Protein AF-A0A3S4L2X6-F1 (afdb_monomer_lite)

pLDDT: mean 79.74, std 14.7, range [44.34, 97.44]

Structure (mmCIF, N/CA/C/O backbone):
data_AF-A0A3S4L2X6-F1
#
_entry.id   AF-A0A3S4L2X6-F1
#
loop_
_atom_site.group_PDB
_atom_site.id
_atom_site.type_symbol
_atom_site.label_atom_id
_atom_site.label_alt_id
_atom_site.label_comp_id
_atom_site.label_asym_id
_atom_site.label_entity_id
_atom_site.label_seq_id
_atom_site.pdbx_PDB_ins_code
_atom_site.Cartn_x
_atom_site.Cartn_y
_atom_site.Cartn_z
_atom_site.occupancy
_atom_site.B_iso_or_equiv
_atom_site.auth_seq_id
_atom_site.auth_comp_id
_atom_site.auth_asym_id
_atom_site.auth_atom_id
_atom_site.pdbx_PDB_model_num
ATOM 1 N N . MET A 1 1 ? 30.690 1.516 -5.190 1.00 44.34 1 MET A N 1
ATOM 2 C CA . MET A 1 1 ? 30.228 0.297 -5.886 1.00 44.34 1 MET A CA 1
ATOM 3 C C . MET A 1 1 ? 29.258 0.724 -6.967 1.00 44.34 1 MET A C 1
ATOM 5 O O . MET A 1 1 ? 28.196 1.230 -6.639 1.00 44.34 1 MET A O 1
ATOM 9 N N . GLN A 1 2 ? 29.664 0.647 -8.231 1.00 49.41 2 GLN A N 1
ATOM 10 C CA . GLN A 1 2 ? 28.777 0.949 -9.353 1.00 49.41 2 GLN A CA 1
ATOM 11 C C . GLN A 1 2 ? 27.980 -0.325 -9.650 1.00 49.41 2 GLN A C 1
ATOM 13 O O . GLN A 1 2 ? 28.580 -1.359 -9.936 1.00 49.41 2 GLN A O 1
ATOM 18 N N . GLY A 1 3 ? 26.655 -0.274 -9.484 1.00 56.12 3 GLY A N 1
ATOM 19 C CA . GLY A 1 3 ? 25.766 -1.375 -9.854 1.00 56.12 3 GLY A CA 1
ATOM 20 C C . GLY A 1 3 ? 25.906 -1.692 -11.342 1.00 56.12 3 GLY A C 1
ATOM 21 O O . GLY A 1 3 ? 26.217 -0.802 -12.138 1.00 56.12 3 GLY A O 1
ATOM 22 N N . ALA A 1 4 ? 25.732 -2.963 -11.706 1.00 59.84 4 ALA A N 1
ATOM 23 C CA . ALA A 1 4 ? 25.792 -3.394 -13.095 1.00 59.84 4 ALA A CA 1
ATOM 24 C C . ALA A 1 4 ? 24.873 -2.522 -13.970 1.00 59.84 4 ALA A C 1
ATOM 26 O O . ALA A 1 4 ? 23.797 -2.110 -13.538 1.00 59.84 4 ALA A O 1
ATOM 27 N N . LYS A 1 5 ? 25.300 -2.249 -15.211 1.00 59.84 5 LYS A N 1
ATOM 28 C CA . LYS A 1 5 ? 24.549 -1.430 -16.186 1.00 59.84 5 LYS A CA 1
ATOM 29 C C . LYS A 1 5 ? 23.113 -1.936 -16.421 1.00 59.84 5 LYS A C 1
ATOM 31 O O . LYS A 1 5 ? 22.266 -1.150 -16.825 1.00 59.84 5 LYS A O 1
ATOM 36 N N . ASN A 1 6 ? 22.859 -3.208 -16.105 1.00 62.09 6 ASN A N 1
ATOM 37 C CA . ASN A 1 6 ? 21.590 -3.915 -16.247 1.00 62.09 6 ASN A CA 1
ATOM 38 C C . ASN A 1 6 ? 21.073 -4.380 -14.871 1.00 62.09 6 ASN A C 1
ATOM 40 O O . ASN A 1 6 ? 21.003 -5.570 -14.613 1.00 62.09 6 ASN A O 1
ATOM 44 N N . GLY A 1 7 ? 20.791 -3.459 -13.943 1.00 75.56 7 GLY A N 1
ATOM 45 C CA . GLY A 1 7 ? 20.139 -3.790 -12.666 1.00 75.56 7 GLY A CA 1
ATOM 46 C C . GLY A 1 7 ? 20.783 -4.940 -11.854 1.00 75.56 7 GLY A C 1
ATOM 47 O O . GLY A 1 7 ? 21.942 -5.306 -12.048 1.00 75.56 7 GLY A O 1
ATOM 48 N N . PRO A 1 8 ? 20.072 -5.484 -10.857 1.00 87.06 8 PRO A N 1
ATOM 49 C CA . PRO A 1 8 ? 20.497 -6.658 -10.115 1.00 87.06 8 PRO A CA 1
ATOM 50 C C . PRO A 1 8 ? 19.982 -7.940 -10.785 1.00 87.06 8 PRO A C 1
ATOM 52 O O . PRO A 1 8 ? 18.786 -8.089 -11.034 1.00 87.06 8 PRO A O 1
ATOM 55 N N . ALA A 1 9 ? 20.874 -8.914 -10.971 1.00 88.88 9 ALA A N 1
ATOM 56 C CA . ALA A 1 9 ? 20.565 -10.193 -11.619 1.00 88.88 9 ALA A CA 1
ATOM 57 C C . ALA A 1 9 ? 19.420 -10.982 -10.950 1.00 88.88 9 ALA A C 1
ATOM 59 O O . ALA A 1 9 ? 18.782 -11.811 -11.588 1.00 88.88 9 ALA A O 1
ATOM 60 N N . CYS A 1 10 ? 19.138 -10.741 -9.663 1.00 90.06 10 CYS A N 1
ATOM 61 C CA . CYS A 1 10 ? 18.032 -11.398 -8.967 1.00 90.06 10 CYS A CA 1
ATOM 62 C C . CYS A 1 10 ? 16.653 -10.992 -9.504 1.00 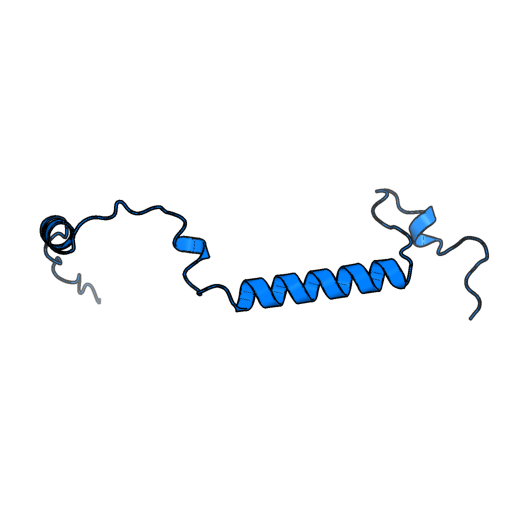90.06 10 CYS A C 1
ATOM 64 O O . CYS A 1 10 ? 15.748 -11.820 -9.489 1.00 90.06 10 CYS A O 1
ATOM 66 N N . VAL A 1 11 ? 16.495 -9.754 -9.984 1.00 90.38 11 VAL A N 1
ATOM 67 C CA . VAL A 1 11 ? 15.245 -9.296 -10.606 1.00 90.38 11 VAL A CA 1
ATOM 68 C C . VAL A 1 11 ? 15.099 -9.930 -11.987 1.00 90.38 11 VAL A C 1
ATOM 70 O O . VAL A 1 11 ? 14.044 -10.472 -12.287 1.00 90.38 11 VAL A O 1
ATOM 73 N N . GLU A 1 12 ? 16.173 -9.953 -12.785 1.00 89.19 12 GLU A N 1
ATOM 74 C CA . GLU A 1 12 ? 16.161 -10.551 -14.131 1.00 89.19 12 GLU A CA 1
ATOM 75 C C . GLU A 1 12 ? 15.893 -12.063 -14.112 1.00 89.19 12 GLU A C 1
ATOM 77 O O . GLU A 1 12 ? 15.194 -12.581 -14.977 1.00 89.19 12 GLU A O 1
ATOM 82 N N . ASN A 1 13 ? 16.407 -12.773 -13.106 1.00 91.12 13 ASN A N 1
ATOM 83 C CA . ASN A 1 13 ? 16.266 -14.225 -12.990 1.00 91.12 13 ASN A CA 1
ATOM 84 C C . ASN A 1 13 ? 15.115 -14.658 -12.067 1.00 91.12 13 ASN A C 1
ATOM 86 O O . ASN A 1 13 ? 15.118 -15.798 -11.600 1.00 91.12 13 ASN A O 1
ATOM 90 N N . CYS A 1 14 ? 14.156 -13.782 -11.744 1.00 90.94 14 CYS A N 1
ATOM 91 C CA . CYS A 1 14 ? 13.074 -14.141 -10.830 1.00 90.94 14 CYS A CA 1
ATOM 92 C C . CYS A 1 14 ? 12.072 -15.095 -11.512 1.00 90.94 14 CYS A C 1
ATOM 94 O O . CYS A 1 14 ? 11.311 -14.658 -12.374 1.00 90.94 14 CYS A O 1
ATOM 96 N N . PRO A 1 15 ? 11.991 -16.380 -11.111 1.00 92.62 15 PRO A N 1
ATOM 97 C CA . PRO A 1 15 ? 11.154 -17.358 -11.811 1.00 92.62 15 PRO A CA 1
ATOM 98 C C . PRO A 1 15 ? 9.652 -17.096 -11.640 1.00 92.62 15 PRO A C 1
ATOM 100 O O . PRO A 1 15 ? 8.850 -17.552 -12.446 1.00 92.62 15 PRO A O 1
ATOM 103 N N . ALA A 1 16 ? 9.275 -16.390 -10.573 1.00 95.19 16 ALA A N 1
ATOM 104 C CA . ALA A 1 16 ? 7.891 -16.087 -10.227 1.00 95.19 16 ALA A CA 1
ATOM 105 C C . ALA A 1 16 ? 7.493 -14.637 -10.549 1.00 95.19 16 ALA A C 1
ATOM 107 O O . ALA A 1 16 ? 6.407 -14.225 -10.154 1.00 95.19 16 ALA A O 1
ATOM 108 N N . ASP A 1 17 ? 8.384 -13.859 -11.179 1.00 88.75 17 ASP A N 1
ATOM 109 C CA . ASP A 1 17 ? 8.201 -12.418 -11.428 1.00 88.75 17 ASP A CA 1
ATOM 110 C C . ASP A 1 17 ? 7.777 -11.625 -10.169 1.00 88.75 17 ASP A C 1
ATOM 112 O O . ASP A 1 17 ? 6.998 -10.675 -10.190 1.00 88.75 17 ASP A O 1
ATOM 116 N N . ALA A 1 18 ? 8.270 -12.068 -9.009 1.00 92.56 18 ALA A N 1
ATOM 117 C CA . ALA A 1 18 ? 7.919 -11.511 -7.706 1.00 92.56 18 ALA A CA 1
ATOM 118 C C . ALA A 1 18 ? 8.815 -10.330 -7.305 1.00 92.56 18 ALA A C 1
ATOM 120 O O . ALA A 1 18 ? 8.486 -9.575 -6.388 1.00 92.56 18 ALA A O 1
ATOM 121 N N . LEU A 1 19 ? 9.980 -10.201 -7.942 1.00 91.31 19 LEU A N 1
ATOM 122 C CA . LEU A 1 19 ? 10.964 -9.175 -7.629 1.00 91.31 19 LEU A CA 1
ATOM 123 C C . LEU A 1 19 ? 10.845 -8.030 -8.626 1.00 91.31 19 LEU A C 1
ATOM 125 O O . LEU A 1 19 ? 10.885 -8.238 -9.830 1.00 91.31 19 LEU A O 1
ATOM 129 N N . GLN A 1 20 ? 10.749 -6.809 -8.109 1.00 89.62 20 GLN A N 1
ATOM 130 C CA . GLN A 1 20 ? 10.665 -5.602 -8.921 1.00 89.62 20 GLN A CA 1
ATOM 131 C C . GLN A 1 20 ? 11.707 -4.589 -8.473 1.00 89.62 20 GLN A C 1
ATOM 133 O O . GLN A 1 20 ? 12.007 -4.458 -7.282 1.00 89.62 20 GLN A O 1
ATOM 138 N N . LEU A 1 21 ? 12.241 -3.843 -9.438 1.00 90.12 21 LEU A N 1
ATOM 139 C CA . LEU A 1 21 ? 13.116 -2.719 -9.151 1.00 90.12 21 LEU A CA 1
ATOM 140 C C . LEU A 1 21 ? 12.277 -1.519 -8.719 1.00 90.12 21 LEU A C 1
ATOM 142 O O . LEU A 1 21 ? 11.385 -1.073 -9.437 1.00 90.12 21 LEU A O 1
ATOM 146 N N . VAL A 1 22 ? 12.572 -0.991 -7.536 1.00 90.56 22 VAL A N 1
ATOM 147 C CA . VAL A 1 22 ? 11.817 0.111 -6.940 1.00 90.56 22 VAL A CA 1
ATOM 148 C C . VAL A 1 22 ? 12.722 1.331 -6.844 1.00 90.56 22 VAL A C 1
ATOM 150 O O . VAL A 1 22 ? 13.860 1.232 -6.393 1.00 90.56 22 VAL A O 1
ATOM 153 N N . THR A 1 23 ? 12.216 2.489 -7.266 1.00 92.06 23 THR A N 1
ATOM 154 C CA . THR A 1 23 ? 12.924 3.765 -7.103 1.00 92.06 23 THR A CA 1
ATOM 155 C C . THR A 1 23 ? 12.853 4.241 -5.654 1.00 92.06 23 THR A C 1
ATOM 157 O O . THR A 1 23 ? 11.885 3.960 -4.944 1.00 92.06 23 THR A O 1
ATOM 160 N N . ASP A 1 24 ? 13.822 5.047 -5.220 1.00 94.06 24 ASP A N 1
ATOM 161 C CA . ASP A 1 24 ? 13.825 5.607 -3.860 1.00 94.06 24 ASP A CA 1
ATOM 162 C C . ASP A 1 24 ? 12.545 6.396 -3.540 1.00 94.06 24 ASP A C 1
ATOM 164 O O . ASP A 1 24 ? 12.035 6.354 -2.416 1.00 94.06 24 ASP A O 1
ATOM 168 N N . ALA A 1 25 ? 11.977 7.078 -4.539 1.00 94.50 25 ALA A N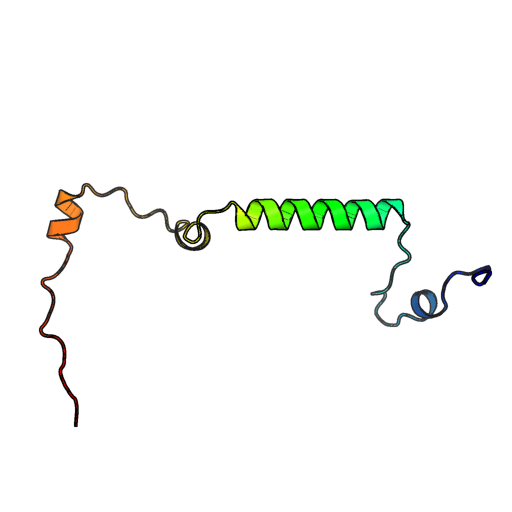 1
ATOM 169 C CA . ALA A 1 25 ? 10.715 7.801 -4.410 1.00 94.50 25 ALA A CA 1
ATOM 170 C C . ALA A 1 25 ? 9.531 6.855 -4.147 1.00 94.50 25 ALA A C 1
ATOM 172 O O . ALA A 1 25 ? 8.736 7.096 -3.233 1.00 94.50 25 ALA A O 1
ATOM 173 N N . ALA A 1 26 ? 9.433 5.755 -4.899 1.00 94.44 26 ALA A N 1
ATOM 174 C CA . ALA A 1 26 ? 8.397 4.745 -4.697 1.00 94.44 26 ALA A CA 1
ATOM 175 C C . ALA A 1 26 ? 8.558 4.040 -3.339 1.00 94.44 26 ALA A C 1
ATOM 177 O O . ALA A 1 26 ? 7.580 3.885 -2.602 1.00 94.44 26 ALA A O 1
ATOM 178 N N . LEU A 1 27 ? 9.794 3.706 -2.953 1.00 95.31 27 LEU A N 1
ATOM 179 C CA . LEU A 1 27 ? 10.104 3.112 -1.651 1.00 95.31 27 LEU A CA 1
ATOM 180 C C . 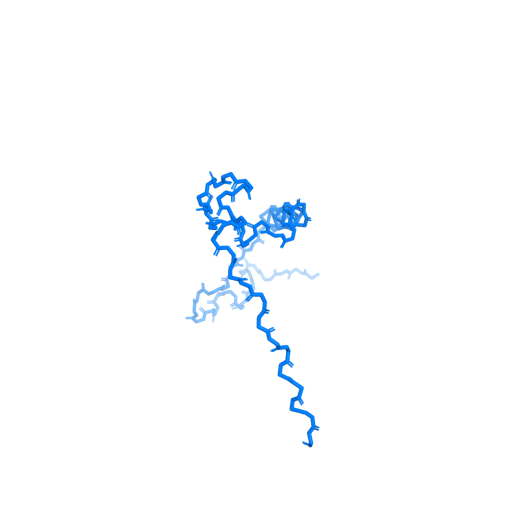LEU A 1 27 ? 9.711 4.047 -0.496 1.00 95.31 27 LEU A C 1
ATOM 182 O O . LEU A 1 27 ? 9.052 3.630 0.461 1.00 95.31 27 LEU A O 1
ATOM 186 N N . SER A 1 28 ? 10.033 5.335 -0.621 1.00 97.12 28 SER A N 1
ATOM 187 C CA . SER A 1 28 ? 9.642 6.373 0.341 1.00 97.12 28 SER A CA 1
ATOM 188 C C . SER A 1 28 ? 8.120 6.522 0.440 1.00 97.12 28 SER A C 1
ATOM 190 O O . SER A 1 28 ? 7.573 6.639 1.544 1.00 97.12 28 SER A O 1
ATOM 192 N N . GLY A 1 29 ? 7.416 6.456 -0.694 1.00 97.25 29 GLY A N 1
ATOM 193 C CA . GLY A 1 29 ? 5.954 6.460 -0.757 1.00 97.25 29 GLY A CA 1
ATOM 194 C C . GLY A 1 29 ? 5.323 5.268 -0.029 1.00 97.25 29 GLY A C 1
ATOM 195 O O . GLY A 1 29 ? 4.401 5.449 0.776 1.00 97.25 29 GLY A O 1
ATOM 196 N N . MET A 1 30 ? 5.859 4.060 -0.229 1.00 96.75 30 MET A N 1
ATOM 197 C CA . MET A 1 30 ? 5.417 2.854 0.482 1.00 96.75 30 MET A CA 1
ATOM 198 C C . MET A 1 30 ? 5.652 2.965 1.992 1.00 96.75 30 MET A C 1
ATOM 200 O O . MET A 1 30 ? 4.744 2.689 2.781 1.00 96.75 30 MET A O 1
ATOM 204 N N . ALA A 1 31 ? 6.826 3.443 2.412 1.00 97.19 31 ALA A N 1
ATOM 205 C CA . ALA A 1 31 ? 7.147 3.636 3.825 1.00 97.19 31 ALA A CA 1
ATOM 206 C C . ALA A 1 31 ? 6.219 4.661 4.503 1.00 97.19 31 ALA A C 1
ATOM 208 O O . ALA A 1 31 ? 5.771 4.450 5.634 1.00 97.19 31 ALA A O 1
ATOM 209 N N . LYS A 1 32 ? 5.896 5.773 3.825 1.00 97.44 32 LYS A N 1
ATOM 210 C CA . LYS A 1 32 ? 4.927 6.769 4.318 1.00 97.44 32 LYS A CA 1
ATOM 211 C C . LYS A 1 32 ? 3.526 6.166 4.446 1.00 97.44 32 LYS A C 1
ATOM 213 O O . LYS A 1 32 ? 2.891 6.323 5.486 1.00 97.44 32 LYS A O 1
ATOM 218 N N . SER A 1 33 ? 3.078 5.435 3.427 1.00 96.56 33 SER A N 1
ATOM 219 C CA . SER A 1 33 ? 1.760 4.788 3.409 1.00 96.56 33 SER A CA 1
ATOM 220 C C . SER A 1 33 ? 1.615 3.744 4.515 1.00 96.56 33 SER A C 1
ATOM 222 O O . SER A 1 33 ? 0.592 3.707 5.200 1.00 96.56 33 SER A O 1
ATOM 224 N N . ARG A 1 34 ? 2.658 2.935 4.743 1.00 96.06 34 ARG A N 1
ATOM 225 C CA . ARG A 1 34 ? 2.702 1.959 5.839 1.00 96.06 34 ARG A CA 1
ATOM 226 C C . ARG A 1 34 ? 2.572 2.646 7.196 1.00 96.06 34 ARG A C 1
ATOM 228 O O . ARG A 1 34 ? 1.691 2.275 7.962 1.00 96.06 34 ARG A O 1
ATOM 235 N N . ARG A 1 35 ? 3.388 3.674 7.464 1.00 96.25 35 ARG A N 1
ATOM 236 C CA . ARG A 1 35 ? 3.329 4.446 8.719 1.00 96.25 35 ARG A CA 1
ATOM 237 C C . ARG A 1 35 ? 1.948 5.047 8.962 1.00 96.25 35 ARG A C 1
ATOM 239 O O . ARG A 1 35 ? 1.418 4.920 10.057 1.00 96.25 35 ARG A O 1
ATOM 246 N N . LEU A 1 36 ? 1.340 5.642 7.934 1.00 95.62 36 LEU A N 1
ATOM 247 C CA . LEU A 1 36 ? -0.005 6.207 8.035 1.00 95.62 36 LEU A CA 1
ATOM 248 C C . LEU A 1 36 ? -1.058 5.140 8.358 1.00 95.62 36 LEU A C 1
ATOM 250 O O . LEU A 1 36 ? -1.952 5.387 9.162 1.00 95.62 36 LEU A O 1
ATOM 254 N N . ARG A 1 37 ? -0.965 3.956 7.741 1.00 91.50 37 ARG A N 1
ATOM 255 C CA . ARG A 1 37 ? -1.879 2.843 8.022 1.00 91.50 37 ARG A CA 1
ATOM 256 C C . ARG A 1 37 ? -1.740 2.357 9.463 1.00 91.50 37 ARG A C 1
ATOM 258 O O . ARG A 1 37 ? -2.759 2.218 10.125 1.00 91.50 37 ARG A O 1
ATOM 265 N N . THR A 1 38 ? -0.513 2.155 9.944 1.00 91.00 38 THR A N 1
ATOM 266 C CA . THR A 1 38 ? -0.247 1.766 11.337 1.00 91.00 38 THR A CA 1
ATOM 267 C C . THR A 1 38 ? -0.781 2.810 12.306 1.00 91.00 38 THR A C 1
ATOM 269 O O . THR A 1 38 ? -1.568 2.457 13.171 1.00 91.00 38 THR A O 1
ATOM 272 N N . ALA A 1 39 ? -0.476 4.094 12.089 1.00 88.25 39 ALA A N 1
ATOM 273 C CA . ALA A 1 39 ? -1.025 5.164 12.913 1.00 88.25 39 ALA A CA 1
ATOM 274 C C . ALA A 1 39 ? -2.558 5.100 12.936 1.00 88.25 39 ALA A C 1
ATOM 276 O O . ALA A 1 39 ? -3.160 5.121 13.999 1.00 88.25 39 ALA A O 1
ATOM 277 N N . ARG A 1 40 ? -3.222 4.957 11.783 1.00 86.25 40 ARG A N 1
ATOM 278 C CA . ARG A 1 40 ? -4.689 4.825 11.735 1.00 86.25 40 ARG A CA 1
ATOM 279 C C . ARG A 1 40 ? -5.206 3.618 12.514 1.00 86.25 40 ARG A C 1
ATOM 281 O O . ARG A 1 40 ? -6.242 3.751 13.149 1.00 86.25 40 ARG A O 1
ATOM 288 N N . GLN A 1 41 ? -4.520 2.478 12.444 1.00 83.62 41 GLN A N 1
ATOM 289 C CA . GLN A 1 41 ? -4.884 1.257 13.168 1.00 83.62 41 GLN A CA 1
ATOM 290 C C . GLN A 1 41 ? -4.684 1.404 14.680 1.00 83.62 41 GLN A C 1
ATOM 292 O O . GLN A 1 41 ? -5.562 1.010 15.432 1.00 83.62 41 GLN A O 1
ATOM 297 N N . GLU A 1 42 ? -3.586 2.015 15.124 1.00 81.44 42 GLU A N 1
ATOM 298 C CA . GLU A 1 42 ? -3.312 2.283 16.544 1.00 81.44 42 GLU A CA 1
ATOM 299 C C . GLU A 1 42 ? -4.292 3.297 17.148 1.00 81.44 42 GLU A C 1
ATOM 301 O O . GLU A 1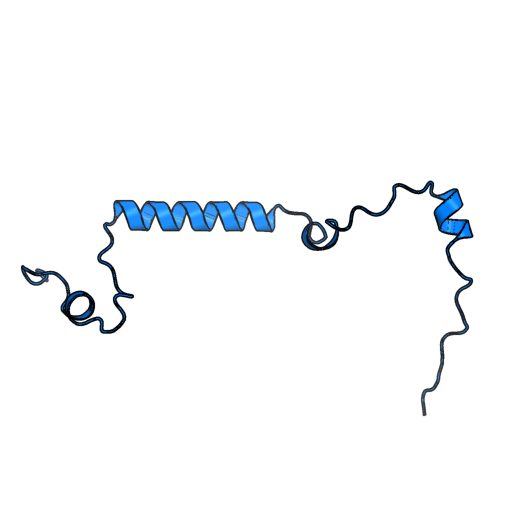 42 ? -4.638 3.200 18.320 1.00 81.44 42 GLU A O 1
ATOM 306 N N . HIS A 1 43 ? -4.779 4.250 16.345 1.00 75.38 43 HIS A N 1
ATOM 307 C CA . HIS A 1 43 ? -5.840 5.172 16.758 1.00 75.38 43 HIS A CA 1
ATOM 308 C C . HIS A 1 43 ? -7.240 4.537 16.749 1.00 75.38 43 HIS A C 1
ATOM 310 O O . HIS A 1 43 ? -8.174 5.159 17.258 1.00 75.38 43 HIS A O 1
ATOM 316 N N . GLN A 1 44 ? -7.438 3.352 16.154 1.00 70.81 44 GLN A N 1
ATOM 317 C CA . GLN A 1 44 ? -8.741 2.698 16.245 1.00 70.81 44 GLN A CA 1
ATOM 318 C C . GLN A 1 44 ? -8.967 2.206 17.678 1.00 70.81 44 GLN A C 1
ATOM 320 O O . GLN A 1 44 ? -8.060 1.628 18.280 1.00 70.81 44 GLN A O 1
ATOM 325 N N . PRO A 1 45 ? -10.183 2.368 18.227 1.00 74.00 45 PRO A N 1
ATOM 326 C CA . PRO A 1 45 ? -10.555 1.695 19.459 1.00 74.00 45 PRO A CA 1
ATOM 327 C C . PRO A 1 45 ? -10.256 0.195 19.345 1.00 74.00 45 PRO A C 1
ATOM 329 O O . PRO A 1 45 ? -10.573 -0.431 18.336 1.00 74.00 45 PRO A O 1
ATOM 332 N N . TRP A 1 46 ? -9.689 -0.401 20.391 1.00 69.81 46 TRP A N 1
ATOM 333 C CA . TRP A 1 46 ? -9.345 -1.829 20.451 1.00 69.81 46 TRP A CA 1
ATOM 334 C C . TRP A 1 46 ? -10.542 -2.773 20.207 1.00 69.81 46 TRP A C 1
ATOM 336 O O . TRP A 1 46 ? -10.359 -3.936 19.866 1.00 69.81 46 TRP A O 1
ATOM 346 N N . HIS A 1 47 ? -11.769 -2.255 20.316 1.00 65.81 47 HIS A N 1
ATOM 347 C CA . HIS A 1 47 ? -13.018 -2.938 19.976 1.00 65.81 47 HIS A CA 1
ATOM 348 C C . HIS A 1 47 ? -13.547 -2.687 18.559 1.00 65.81 47 HIS A C 1
ATOM 350 O O . HIS A 1 47 ? -14.515 -3.331 18.156 1.00 65.81 47 HIS A O 1
ATOM 356 N N . ALA A 1 48 ? -12.965 -1.768 17.788 1.00 63.34 48 ALA A N 1
ATOM 357 C CA . ALA A 1 48 ? -13.504 -1.352 16.493 1.00 63.34 48 ALA A CA 1
ATOM 358 C C . ALA A 1 48 ? -13.519 -2.490 15.457 1.00 63.34 48 ALA A C 1
ATOM 360 O O . ALA A 1 48 ? -14.363 -2.491 14.568 1.00 63.34 48 ALA A O 1
ATOM 361 N N . SER A 1 49 ? -12.645 -3.495 15.601 1.00 58.72 49 SER A N 1
ATOM 362 C CA . SER A 1 49 ? -12.654 -4.684 14.728 1.00 58.72 49 SER A CA 1
ATOM 363 C C . SER A 1 49 ? -13.779 -5.679 15.056 1.00 58.72 49 SER A C 1
ATOM 365 O O . SER A 1 49 ? -14.156 -6.467 14.198 1.00 58.72 49 SER A O 1
ATOM 367 N N . THR A 1 50 ? -14.345 -5.627 16.266 1.00 55.12 50 THR A N 1
ATOM 368 C CA . THR A 1 50 ? -15.487 -6.458 16.708 1.00 55.12 50 THR A CA 1
ATOM 369 C C . THR A 1 50 ? -16.821 -5.708 16.707 1.00 55.12 50 THR A C 1
ATOM 371 O O . THR A 1 50 ? -17.872 -6.336 16.681 1.00 55.12 50 THR A O 1
ATOM 374 N N . ALA A 1 51 ? -16.801 -4.373 16.699 1.00 53.75 51 ALA A N 1
ATOM 375 C CA . ALA A 1 51 ? -18.000 -3.530 16.722 1.00 53.75 51 ALA A CA 1
ATOM 376 C C . ALA A 1 51 ? -18.722 -3.425 15.363 1.00 53.75 51 ALA A C 1
ATOM 378 O O . ALA A 1 51 ? -19.756 -2.774 15.274 1.00 53.75 51 ALA A O 1
ATOM 379 N N . ALA A 1 52 ? -18.202 -4.066 14.309 1.00 52.16 52 ALA A N 1
ATOM 380 C CA . ALA A 1 52 ? -18.864 -4.149 13.006 1.00 52.16 52 ALA A CA 1
ATOM 381 C C . ALA A 1 52 ? -20.002 -5.189 12.959 1.00 52.16 52 ALA A C 1
ATOM 383 O O . ALA A 1 52 ? -20.568 -5.436 11.897 1.00 52.16 52 ALA A O 1
ATOM 384 N N . GLN A 1 53 ? -20.355 -5.806 14.089 1.00 56.47 53 GLN A N 1
ATOM 385 C CA . GLN A 1 53 ? -21.710 -6.313 14.251 1.00 56.47 53 GLN A CA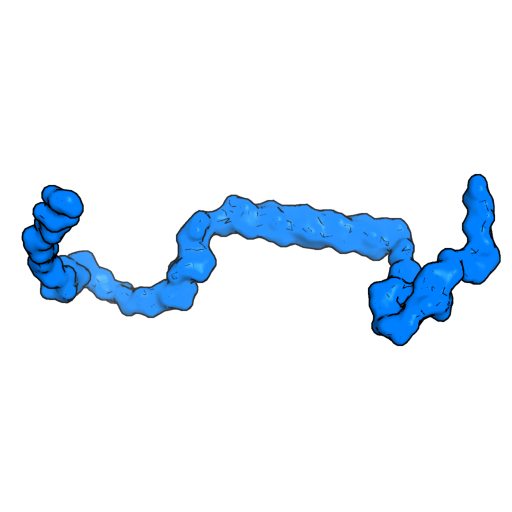 1
ATOM 386 C C . GLN A 1 53 ? -22.553 -5.116 14.674 1.00 56.47 53 GLN A C 1
ATOM 388 O O . GLN A 1 53 ? -22.464 -4.683 15.822 1.00 56.47 53 GLN A O 1
ATOM 393 N N . GLU A 1 54 ? -23.318 -4.552 13.736 1.00 59.72 54 GLU A N 1
ATOM 394 C CA . GLU A 1 54 ? -24.410 -3.629 14.043 1.00 59.72 54 GLU A CA 1
ATOM 395 C C . GLU A 1 54 ? -25.388 -4.365 14.963 1.00 59.72 54 GLU A C 1
ATOM 397 O O . GLU A 1 54 ? -26.334 -5.022 14.535 1.00 59.72 54 GLU A O 1
ATOM 402 N N . MET A 1 55 ? -25.091 -4.332 16.259 1.00 60.91 55 MET A N 1
ATOM 403 C CA . MET A 1 55 ? -25.993 -4.798 17.290 1.00 60.91 55 MET A CA 1
ATOM 404 C C . MET A 1 55 ? -27.251 -3.940 17.156 1.00 60.91 55 MET A C 1
ATOM 406 O O . MET A 1 55 ? -27.126 -2.710 17.107 1.00 60.91 55 MET A O 1
ATOM 410 N N . PRO A 1 56 ? -28.450 -4.545 17.089 1.00 65.12 56 PRO A N 1
ATOM 411 C CA . PRO A 1 56 ? -29.685 -3.785 17.149 1.00 65.12 56 PRO A CA 1
ATOM 412 C C . PRO A 1 56 ? -29.600 -2.827 18.335 1.00 65.12 56 PRO A C 1
ATOM 414 O O . PRO A 1 56 ? -29.246 -3.244 19.442 1.00 65.12 56 PRO A O 1
ATOM 417 N N . VAL A 1 57 ? -29.865 -1.540 18.099 1.00 72.12 57 VAL A N 1
ATOM 418 C CA . VAL A 1 57 ? -29.872 -0.521 19.154 1.00 72.12 57 VAL A CA 1
ATOM 419 C C . VAL A 1 57 ? -31.098 -0.780 20.029 1.00 72.12 57 VAL A C 1
ATOM 421 O O . VAL A 1 57 ? -32.145 -0.163 19.864 1.00 72.12 57 VAL A O 1
ATOM 424 N N . MET A 1 58 ? -30.991 -1.765 20.917 1.00 75.25 58 MET A N 1
ATOM 425 C CA . MET A 1 58 ? -31.996 -2.063 21.927 1.00 75.25 58 MET A CA 1
ATOM 426 C C . MET A 1 58 ? -31.851 -1.052 23.055 1.00 75.25 58 MET A C 1
ATOM 428 O O . MET A 1 58 ? -30.741 -0.663 23.435 1.00 75.25 58 MET A O 1
ATOM 432 N N . SER A 1 59 ? -32.974 -0.630 23.624 1.00 84.69 59 SER A N 1
ATOM 433 C CA . SER A 1 59 ? -32.924 0.134 24.861 1.00 84.69 59 SER A CA 1
ATOM 434 C C . SER A 1 59 ? -32.300 -0.722 25.969 1.00 84.69 59 SER A C 1
ATOM 436 O O . SER A 1 59 ? -32.425 -1.949 26.002 1.00 84.69 59 SER A O 1
ATOM 438 N N . LYS A 1 60 ? -31.661 -0.066 26.944 1.00 83.25 60 LYS A N 1
ATOM 439 C CA . LYS A 1 60 ? -31.096 -0.744 28.122 1.00 83.25 60 LYS A CA 1
ATOM 440 C C . LYS A 1 60 ? -32.131 -1.626 28.840 1.00 83.25 60 LYS A C 1
ATOM 442 O O . LYS A 1 60 ? -31.769 -2.641 29.425 1.00 83.25 60 LYS A O 1
ATOM 447 N N . VAL A 1 61 ? -33.408 -1.242 28.799 1.00 86.69 61 VAL A N 1
ATOM 448 C CA . VAL A 1 61 ? -34.509 -1.996 29.414 1.00 86.69 61 VAL A CA 1
ATOM 449 C C . VAL A 1 61 ? -34.743 -3.320 28.691 1.00 86.69 61 VAL A C 1
ATOM 451 O O . VAL A 1 61 ? -34.779 -4.361 29.343 1.00 86.69 61 VAL A O 1
ATOM 454 N N . GLU A 1 62 ? -34.832 -3.302 27.363 1.00 87.56 62 GLU A N 1
ATOM 455 C CA . GLU A 1 62 ? -35.016 -4.521 26.565 1.00 87.56 62 GLU A CA 1
ATOM 456 C C . GLU A 1 62 ? -33.813 -5.465 26.700 1.00 87.56 62 GLU A C 1
ATOM 458 O O . GLU A 1 62 ? -33.983 -6.677 26.813 1.00 87.56 62 GLU A O 1
ATOM 463 N N . GLN A 1 63 ? -32.595 -4.920 26.789 1.00 85.62 63 GLN A N 1
ATOM 464 C CA . GLN A 1 63 ? -31.393 -5.723 27.020 1.00 85.62 63 GLN A CA 1
ATOM 465 C C . GLN A 1 63 ? -31.431 -6.452 28.374 1.00 85.62 63 GLN A C 1
ATOM 467 O O . GLN A 1 63 ? -31.069 -7.626 28.455 1.00 85.62 63 GLN A O 1
ATOM 472 N N . MET A 1 64 ? -31.890 -5.786 29.440 1.00 85.69 64 MET A N 1
ATOM 473 C CA . MET A 1 64 ? -32.026 -6.415 30.761 1.00 85.69 64 MET A CA 1
ATOM 474 C C . MET A 1 64 ? -33.086 -7.519 30.765 1.00 85.69 64 MET A C 1
ATOM 476 O O . MET A 1 64 ? -32.874 -8.545 31.400 1.00 85.69 64 MET A O 1
ATOM 480 N N . GLN A 1 65 ? -34.193 -7.336 30.038 1.00 87.06 65 GLN A N 1
ATOM 481 C CA . GLN A 1 65 ? -35.234 -8.362 29.902 1.00 87.06 65 GLN A CA 1
ATOM 482 C C . GLN A 1 65 ? -34.753 -9.581 29.108 1.00 87.06 65 GLN A C 1
ATOM 484 O O . GLN A 1 65 ? -35.133 -10.706 29.421 1.00 87.06 65 GLN A O 1
ATOM 489 N N . ALA A 1 66 ? -33.909 -9.364 28.096 1.00 85.69 66 ALA A N 1
ATOM 490 C CA . ALA A 1 66 ? -33.355 -10.429 27.267 1.00 85.69 66 ALA A CA 1
ATOM 491 C C . ALA A 1 66 ? -32.175 -11.171 27.920 1.00 85.69 66 ALA A C 1
ATOM 493 O O . ALA A 1 66 ? -31.800 -12.241 27.445 1.00 85.69 66 ALA A O 1
ATOM 494 N N . THR A 1 67 ? -31.573 -10.624 28.983 1.00 84.12 67 THR A N 1
ATOM 495 C CA . THR A 1 67 ? -30.431 -11.250 29.665 1.00 84.12 67 THR A CA 1
ATOM 496 C C . THR A 1 67 ? -30.934 -12.343 30.617 1.00 84.12 67 THR A C 1
ATOM 498 O O . THR A 1 67 ? -31.596 -12.018 31.605 1.00 84.12 67 THR A O 1
ATOM 501 N N . PRO A 1 68 ? -30.626 -13.634 30.379 1.00 83.25 68 PRO A N 1
ATOM 502 C CA . PRO A 1 68 ? -31.012 -14.704 31.293 1.00 83.25 68 PRO A CA 1
ATOM 503 C C . PRO A 1 68 ? -30.353 -14.517 32.662 1.00 83.25 68 PRO A C 1
ATOM 505 O O . PRO A 1 68 ? -29.250 -13.973 32.767 1.00 83.25 68 PRO A O 1
ATOM 508 N N . ALA A 1 69 ? -30.994 -15.022 33.718 1.00 82.12 69 ALA A N 1
ATOM 509 C CA . ALA A 1 69 ? -30.373 -15.067 35.035 1.00 82.12 69 ALA A CA 1
ATOM 510 C C . ALA A 1 69 ? -29.064 -15.871 34.972 1.00 82.12 69 ALA A C 1
ATOM 512 O O . ALA A 1 69 ? -29.009 -16.947 34.373 1.00 82.12 69 ALA A O 1
ATOM 513 N N . ARG A 1 70 ? -28.002 -15.342 35.589 1.00 82.00 70 ARG A N 1
ATOM 514 C CA . ARG A 1 70 ? -26.711 -16.030 35.663 1.00 82.00 70 ARG A CA 1
ATOM 515 C C . ARG A 1 70 ? -26.904 -17.362 36.395 1.00 82.00 70 ARG A C 1
ATOM 517 O O . ARG A 1 70 ? -27.297 -17.361 37.558 1.00 82.00 70 ARG A O 1
ATOM 524 N N . GLY A 1 71 ? -26.633 -18.471 35.707 1.00 81.25 71 GLY A N 1
ATOM 525 C CA . GLY A 1 71 ? -26.603 -19.799 36.321 1.00 81.25 71 GLY A CA 1
ATOM 526 C C . GLY A 1 71 ? -25.511 -19.902 37.390 1.00 81.25 71 GLY A C 1
ATOM 527 O O . GLY A 1 71 ? -24.559 -19.114 37.388 1.00 81.25 71 GLY A O 1
ATOM 528 N N . GLU A 1 72 ? -25.656 -20.862 38.306 1.00 80.12 72 GLU A N 1
ATOM 529 C CA . GLU A 1 72 ? -24.633 -21.160 39.318 1.00 80.12 72 GLU A CA 1
ATOM 530 C C . GLU A 1 72 ? -23.285 -21.417 38.618 1.00 80.12 72 GLU A C 1
ATOM 532 O O . GLU A 1 72 ? -23.247 -22.156 37.629 1.00 80.12 72 GLU A O 1
ATOM 537 N N . PRO A 1 73 ? -22.183 -20.784 39.057 1.00 78.06 73 PRO A N 1
ATOM 538 C CA . PRO A 1 73 ? -20.864 -21.104 38.540 1.00 78.06 73 PRO A CA 1
ATOM 539 C C . PRO A 1 73 ? -20.552 -22.568 38.845 1.00 78.06 73 PRO A C 1
ATOM 541 O O . PRO A 1 73 ? -20.482 -22.949 40.011 1.00 78.06 73 PRO A O 1
ATOM 544 N N . ASP A 1 74 ? -20.333 -23.360 37.797 1.00 72.88 74 ASP A N 1
ATOM 545 C CA . ASP A 1 74 ? -19.885 -24.740 37.926 1.00 72.88 74 ASP A CA 1
ATOM 546 C C . ASP A 1 74 ? -18.528 -24.761 38.647 1.00 72.88 74 ASP A C 1
ATOM 548 O O . ASP A 1 74 ? -17.482 -24.438 38.078 1.00 72.88 74 ASP A O 1
ATOM 552 N N . LYS A 1 75 ? -18.563 -25.051 39.950 1.00 64.31 75 LYS A N 1
ATOM 553 C CA . LYS A 1 75 ? -17.377 -25.298 40.767 1.00 64.31 75 LYS A CA 1
ATOM 554 C C . LYS A 1 75 ? -17.063 -26.788 40.727 1.00 64.31 75 LYS A C 1
ATOM 556 O O . LYS A 1 75 ? -17.078 -27.438 41.767 1.00 64.31 75 LYS A O 1
ATOM 561 N N . THR A 1 76 ? -16.763 -27.328 39.554 1.00 62.03 76 THR A N 1
ATOM 562 C CA . THR A 1 76 ? -16.116 -28.640 39.493 1.00 62.03 76 THR A CA 1
ATOM 563 C C . THR A 1 76 ? -14.606 -28.423 39.517 1.00 62.03 76 THR A C 1
ATOM 565 O O . THR A 1 76 ? -13.952 -28.290 38.486 1.00 62.03 76 THR A O 1
ATOM 568 N N . GLY A 1 77 ? -14.078 -28.282 40.732 1.00 57.62 77 GLY A N 1
ATOM 569 C CA . GLY A 1 77 ? -12.666 -28.476 41.025 1.00 57.62 77 GLY A CA 1
ATOM 570 C C . GLY A 1 77 ? -12.526 -29.769 41.815 1.00 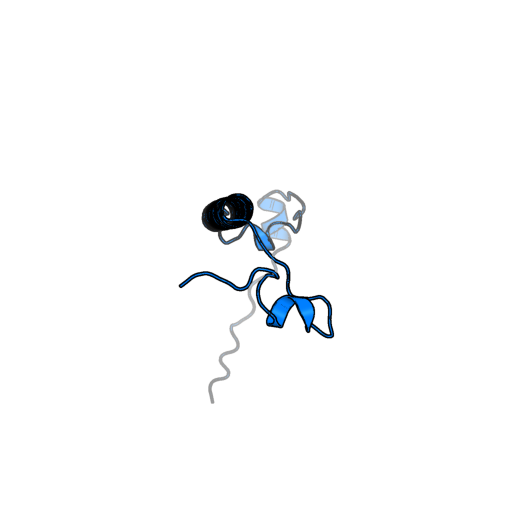57.62 77 GLY A C 1
ATOM 571 O O . GLY A 1 77 ? -12.817 -29.762 43.008 1.00 57.62 77 GLY A O 1
ATOM 572 N N . ASP A 1 78 ? -12.110 -30.833 41.133 1.00 48.66 78 ASP A N 1
ATOM 573 C CA . ASP A 1 78 ? -11.482 -32.031 41.702 1.00 48.66 78 ASP A CA 1
ATOM 574 C C . ASP A 1 78 ? -10.275 -32.376 40.814 1.00 48.66 78 ASP A C 1
ATOM 576 O O . ASP A 1 78 ? -10.459 -32.401 39.570 1.00 48.66 78 ASP A O 1
#

Secondary structure (DSSP, 8-state):
-PPPTT--HHHHT-TTS------HHHHHHHHHHHHHHHHHHHTS-TTTTTTTS------HHHHHHHSPPPPPP-----

Organism: Escherichia coli (NCBI:txid562)

Foldseek 3Di:
DDAPPPHDVCCVPPPVNPDDDDDPVRVVVVVVVVVVVVVVVVPDDPCNVVPVPPDPPDDPVVVVVPDDDDDDPPPPDD

Sequence (78 aa):
MQGAKNGPACVENCPADALQLVTDAALSGMAKSRRLRTARQEHQPWHASTAAQEMPVMSKVEQMQATPARGEPDKTGD

Radius of gyration: 27.47 Å; chains: 1; bounding box: 66×40×58 Å